Protein AF-A0A433EW02-F1 (afdb_monomer_lite)

Structure (mmCIF, N/CA/C/O backbone):
data_AF-A0A433EW02-F1
#
_entry.id   AF-A0A433EW02-F1
#
loop_
_atom_site.group_PDB
_atom_site.id
_atom_site.type_symbol
_atom_site.label_atom_id
_atom_site.label_alt_id
_atom_site.label_comp_id
_atom_site.label_asym_id
_atom_site.label_entity_id
_atom_site.label_seq_id
_atom_site.pdbx_PDB_ins_code
_atom_site.Cartn_x
_atom_site.Cartn_y
_atom_site.Cartn_z
_atom_site.occupancy
_atom_site.B_iso_or_equiv
_atom_site.auth_seq_id
_atom_site.auth_comp_id
_atom_site.auth_asym_id
_atom_site.auth_atom_id
_atom_site.pdbx_PDB_model_num
ATOM 1 N N . MET A 1 1 ? 0.071 -32.321 -30.119 1.00 32.59 1 MET A N 1
ATOM 2 C CA . MET A 1 1 ? 0.913 -31.628 -29.112 1.00 32.59 1 MET A CA 1
ATOM 3 C C . MET A 1 1 ? 0.871 -30.146 -29.446 1.00 32.59 1 MET A C 1
ATOM 5 O O . MET A 1 1 ? 1.201 -29.838 -30.573 1.00 32.59 1 MET A O 1
ATOM 9 N N . LYS A 1 2 ? 0.448 -29.180 -28.637 1.00 35.84 2 LYS A N 1
ATOM 10 C CA . LYS A 1 2 ? -0.196 -29.084 -27.322 1.00 35.84 2 LYS A CA 1
ATOM 11 C C . LYS A 1 2 ? -1.164 -27.895 -27.476 1.00 35.84 2 LYS A C 1
ATOM 13 O O . LYS A 1 2 ? -0.775 -26.894 -28.069 1.00 35.84 2 LYS A O 1
ATOM 18 N N . ASN A 1 3 ? -2.395 -28.017 -26.987 1.00 34.47 3 ASN A N 1
ATOM 19 C CA . ASN A 1 3 ? -3.336 -26.899 -26.929 1.00 34.47 3 ASN A CA 1
ATOM 20 C C . ASN A 1 3 ? -2.761 -25.847 -25.973 1.00 34.47 3 ASN A C 1
ATOM 22 O O . ASN A 1 3 ? -2.683 -26.098 -24.771 1.00 34.47 3 ASN A O 1
ATOM 26 N N . LEU A 1 4 ? -2.314 -24.708 -26.500 1.00 33.47 4 LEU A N 1
ATOM 27 C CA . LEU A 1 4 ? -1.948 -23.552 -25.694 1.00 33.47 4 LEU A CA 1
ATOM 28 C C . LEU A 1 4 ? -3.253 -22.817 -25.375 1.00 33.47 4 LEU A C 1
ATOM 30 O O . LEU A 1 4 ? -3.721 -21.986 -26.148 1.00 33.47 4 LEU A O 1
ATOM 34 N N . ALA A 1 5 ? -3.898 -23.206 -24.277 1.00 37.59 5 ALA A N 1
ATOM 35 C CA . ALA A 1 5 ? -5.007 -22.444 -23.731 1.00 37.59 5 ALA A CA 1
ATOM 36 C C . ALA A 1 5 ? -4.454 -21.080 -23.303 1.00 37.59 5 ALA A C 1
ATOM 38 O O . ALA A 1 5 ? -3.732 -20.979 -22.312 1.00 37.59 5 ALA A O 1
ATOM 39 N N . ALA A 1 6 ? -4.743 -20.046 -24.091 1.00 35.94 6 ALA A N 1
ATOM 40 C CA . ALA A 1 6 ? -4.510 -18.668 -23.706 1.00 35.94 6 ALA A CA 1
ATOM 41 C C . ALA A 1 6 ? -5.360 -18.385 -22.461 1.00 35.94 6 ALA A C 1
ATOM 43 O O . ALA A 1 6 ? -6.583 -18.260 -22.541 1.00 35.94 6 ALA A O 1
ATOM 44 N N . PHE A 1 7 ? -4.717 -18.344 -21.296 1.00 35.84 7 PHE A N 1
ATOM 45 C CA . PHE A 1 7 ? -5.342 -17.905 -20.058 1.00 35.84 7 PHE A CA 1
ATOM 46 C C . PHE A 1 7 ? -5.437 -16.378 -20.118 1.00 35.84 7 PHE A C 1
ATOM 48 O O . PHE A 1 7 ? -4.559 -15.656 -19.653 1.00 35.84 7 PHE A O 1
ATOM 55 N N . ILE A 1 8 ? -6.473 -15.882 -20.791 1.00 35.69 8 ILE A N 1
ATOM 56 C CA . ILE A 1 8 ? -6.833 -14.470 -20.751 1.00 35.69 8 ILE A CA 1
ATOM 57 C C . ILE A 1 8 ? -7.378 -14.211 -19.342 1.00 35.69 8 ILE A C 1
ATOM 59 O O . ILE A 1 8 ? -8.531 -14.520 -19.044 1.00 35.69 8 ILE A O 1
ATOM 63 N N . VAL A 1 9 ? -6.545 -13.648 -18.465 1.00 32.12 9 VAL A N 1
ATOM 64 C CA . VAL A 1 9 ? -7.020 -13.035 -17.221 1.00 32.12 9 VAL A CA 1
ATOM 65 C C . VAL A 1 9 ? -7.675 -11.713 -17.607 1.00 32.12 9 VAL A C 1
ATOM 67 O O . VAL A 1 9 ? -7.034 -10.668 -17.652 1.00 32.12 9 VAL A O 1
ATOM 70 N N . LEU A 1 10 ? -8.963 -11.763 -17.946 1.00 28.52 10 LEU A N 1
ATOM 71 C CA . LEU A 1 10 ? -9.799 -10.570 -17.977 1.00 28.52 10 LEU A CA 1
ATOM 72 C C . LEU A 1 10 ? -9.939 -10.099 -16.524 1.00 28.52 10 LEU A C 1
ATOM 74 O O . LEU A 1 10 ? -10.802 -10.581 -15.792 1.00 28.52 10 LEU A O 1
ATOM 78 N N . PHE A 1 11 ? -9.077 -9.176 -16.095 1.00 30.66 11 PHE A N 1
ATOM 79 C CA . PHE A 1 11 ? -9.355 -8.345 -14.930 1.00 30.66 11 PHE A CA 1
ATOM 80 C C . PHE A 1 11 ? -10.576 -7.492 -15.275 1.00 30.66 11 PHE A C 1
ATOM 82 O O . PHE A 1 11 ? -10.466 -6.419 -15.862 1.00 30.66 11 PHE A O 1
ATOM 89 N N . TRP A 1 12 ? -11.765 -7.997 -14.950 1.00 26.69 12 TRP A N 1
ATOM 90 C CA . TRP A 1 12 ? -12.952 -7.164 -14.844 1.00 26.69 12 TRP A CA 1
ATOM 91 C C . TRP A 1 12 ? -12.746 -6.285 -13.611 1.00 26.69 12 TRP A C 1
ATOM 93 O O . TRP A 1 12 ? -13.164 -6.635 -12.509 1.00 26.69 12 TRP A O 1
ATOM 103 N N . SER A 1 13 ? -12.064 -5.152 -13.776 1.00 29.28 13 SER A N 1
ATOM 104 C CA . SER A 1 13 ? -12.224 -4.042 -12.848 1.00 29.28 13 SER A CA 1
ATOM 105 C C . SER A 1 13 ? -13.656 -3.552 -13.020 1.00 29.28 13 SER A C 1
ATOM 107 O O . SER A 1 13 ? -13.979 -2.743 -13.888 1.00 29.28 13 SER A O 1
ATOM 109 N N . VAL A 1 14 ? -14.560 -4.097 -12.207 1.00 29.77 14 VAL A N 1
ATOM 110 C CA . VAL A 1 14 ? -15.830 -3.431 -11.955 1.00 29.77 14 VAL A CA 1
ATOM 111 C C . VAL A 1 14 ? -15.445 -2.117 -11.289 1.00 29.77 14 VAL A C 1
ATOM 113 O O . VAL A 1 14 ? -15.150 -2.076 -10.097 1.00 29.77 14 VAL A O 1
ATOM 116 N N . PHE A 1 15 ? -15.374 -1.048 -12.083 1.00 32.84 15 PHE A N 1
ATOM 117 C CA . PHE A 1 15 ? -15.434 0.309 -11.572 1.00 32.84 15 PHE A CA 1
ATOM 118 C C . PHE A 1 15 ? -16.786 0.429 -10.873 1.00 32.84 15 PHE A C 1
ATOM 120 O O . PHE A 1 15 ? -17.804 0.727 -11.496 1.00 32.84 15 PHE A O 1
ATOM 127 N N . ALA A 1 16 ? -16.808 0.118 -9.578 1.00 33.09 16 ALA A N 1
ATOM 128 C CA . ALA A 1 16 ? -17.902 0.487 -8.710 1.00 33.09 16 ALA A CA 1
ATOM 129 C C . ALA A 1 16 ? -17.907 2.017 -8.677 1.00 33.09 16 ALA A C 1
ATOM 131 O O . ALA A 1 16 ? -17.103 2.652 -7.998 1.00 33.09 16 ALA A O 1
ATOM 132 N N . THR A 1 17 ? -18.770 2.612 -9.496 1.00 33.84 17 THR A N 1
ATOM 133 C CA . THR A 1 17 ? -19.134 4.021 -9.397 1.00 33.84 17 THR A CA 1
ATOM 134 C C . THR A 1 17 ? -19.485 4.323 -7.946 1.00 33.84 17 THR A C 1
ATOM 136 O O . THR A 1 17 ? -20.308 3.618 -7.362 1.00 33.84 17 THR A O 1
ATOM 139 N N . ALA A 1 18 ? -18.822 5.341 -7.395 1.00 37.59 18 ALA A N 1
ATOM 140 C CA . ALA A 1 18 ? -18.870 5.779 -6.008 1.00 37.59 18 ALA A CA 1
ATOM 141 C C . ALA A 1 18 ? -20.287 5.743 -5.410 1.00 37.59 18 ALA A C 1
ATOM 143 O O . ALA A 1 18 ? -21.089 6.660 -5.571 1.00 37.59 18 ALA A O 1
ATOM 144 N N . SER A 1 19 ? -20.569 4.663 -4.691 1.00 41.66 19 SER A N 1
ATOM 145 C CA . SER A 1 19 ? -21.546 4.630 -3.617 1.00 41.66 19 SER A CA 1
ATOM 146 C C . SER A 1 19 ? -20.728 4.680 -2.334 1.00 41.66 19 SER A C 1
ATOM 148 O O . SER A 1 19 ? -19.877 3.816 -2.135 1.00 41.66 19 SER A O 1
ATOM 150 N N . ASN A 1 20 ? -20.988 5.650 -1.454 1.00 49.59 20 ASN A N 1
ATOM 151 C CA . ASN A 1 20 ? -20.325 5.776 -0.141 1.00 49.59 20 ASN A CA 1
ATOM 152 C C . ASN A 1 20 ? -20.584 4.573 0.793 1.00 49.59 20 ASN A C 1
ATOM 154 O O . ASN A 1 20 ? -20.200 4.585 1.956 1.00 49.59 20 ASN A O 1
ATOM 158 N N . THR A 1 21 ? -21.297 3.553 0.319 1.00 45.06 21 THR A N 1
ATOM 159 C CA . THR A 1 21 ? -21.653 2.350 1.062 1.00 45.06 21 THR A CA 1
ATOM 160 C C . THR A 1 21 ? -21.469 1.128 0.173 1.00 45.06 21 THR A C 1
ATOM 162 O O . THR A 1 21 ? -22.101 0.997 -0.879 1.00 45.06 21 THR A O 1
ATOM 165 N N . ILE A 1 22 ? -20.605 0.219 0.621 1.00 52.94 22 ILE A N 1
ATOM 166 C CA . ILE A 1 22 ? -20.451 -1.120 0.054 1.00 52.94 22 ILE A CA 1
ATOM 167 C C . ILE A 1 22 ? -21.371 -2.043 0.861 1.00 52.94 22 ILE A C 1
ATOM 169 O O . ILE A 1 22 ? -21.230 -2.150 2.082 1.00 52.94 22 ILE A O 1
ATOM 173 N N . GLN A 1 23 ? -22.349 -2.679 0.204 1.00 43.97 23 GLN A N 1
ATOM 174 C CA . GLN A 1 23 ? -23.219 -3.653 0.867 1.00 43.97 23 GLN A CA 1
ATOM 175 C C . GLN A 1 23 ? -22.441 -4.937 1.146 1.00 43.97 23 GLN A C 1
ATOM 177 O O . GLN A 1 23 ? -22.088 -5.691 0.241 1.00 43.97 23 GLN A O 1
ATOM 182 N N . TRP A 1 24 ? -22.208 -5.184 2.428 1.00 51.75 24 TRP A N 1
ATOM 183 C CA . TRP A 1 24 ? -21.565 -6.376 2.944 1.00 51.75 24 TRP A CA 1
ATOM 184 C C . TRP A 1 24 ? -22.619 -7.250 3.631 1.00 51.75 24 TRP A C 1
ATOM 186 O O . TRP A 1 24 ? -23.427 -6.743 4.406 1.00 51.75 24 TRP A O 1
ATOM 196 N N . SER A 1 25 ? -22.647 -8.550 3.306 1.00 42.34 25 SER A N 1
ATOM 197 C CA . SER A 1 25 ? -23.699 -9.532 3.649 1.00 42.34 25 SER A CA 1
ATOM 198 C C . SER A 1 25 ? -24.533 -9.203 4.904 1.00 42.34 25 SER A C 1
ATOM 200 O O . SER A 1 25 ? -23.955 -9.108 5.982 1.00 42.34 25 SER A O 1
ATOM 202 N N . ASN A 1 26 ? -25.862 -9.107 4.765 1.00 39.34 26 ASN A N 1
ATOM 203 C CA . ASN A 1 26 ? -26.953 -9.063 5.766 1.00 39.34 26 ASN A CA 1
ATOM 204 C C . ASN A 1 26 ? -26.816 -8.283 7.103 1.00 39.34 26 ASN A C 1
ATOM 206 O O . ASN A 1 26 ? -27.827 -8.187 7.793 1.00 39.34 26 ASN A O 1
ATOM 210 N N . LEU A 1 27 ? -25.669 -7.722 7.506 1.00 42.16 27 LEU A N 1
ATOM 211 C CA . LEU A 1 27 ? -25.471 -7.213 8.876 1.00 42.16 27 LEU A CA 1
ATOM 212 C C . LEU A 1 27 ? -24.593 -5.957 9.031 1.00 42.16 27 LEU A C 1
ATOM 214 O O . LEU A 1 27 ? -24.554 -5.425 10.136 1.00 42.16 27 LEU A O 1
ATOM 218 N N . ALA A 1 28 ? -23.929 -5.431 7.997 1.00 49.31 28 ALA A N 1
ATOM 219 C CA . ALA A 1 28 ? -23.146 -4.202 8.164 1.00 49.31 28 ALA A CA 1
ATOM 220 C C . ALA A 1 28 ? -23.014 -3.415 6.856 1.00 49.31 28 ALA A C 1
ATOM 222 O O . ALA A 1 28 ? -22.392 -3.863 5.898 1.00 49.31 28 ALA A O 1
ATOM 223 N N . THR A 1 29 ? -23.570 -2.208 6.811 1.00 55.31 29 THR A N 1
ATOM 224 C CA . THR A 1 29 ? -23.077 -1.168 5.902 1.00 55.31 29 THR A CA 1
ATOM 225 C C . THR A 1 29 ? -21.687 -0.768 6.376 1.00 55.31 29 THR A C 1
ATOM 227 O O . THR A 1 29 ? -21.542 -0.266 7.488 1.00 55.31 29 THR A O 1
ATOM 230 N N . ILE A 1 30 ? -20.672 -1.020 5.554 1.00 60.06 30 ILE A N 1
ATOM 231 C CA . ILE A 1 30 ? -19.297 -0.634 5.860 1.00 60.06 30 ILE A CA 1
ATOM 232 C C . ILE A 1 30 ? -19.104 0.807 5.390 1.00 60.06 30 ILE A C 1
ATOM 234 O O . ILE A 1 30 ? -19.151 1.083 4.190 1.00 60.06 30 ILE A O 1
ATOM 238 N N . ASP A 1 31 ? -18.927 1.716 6.347 1.00 72.19 31 ASP A N 1
ATOM 239 C CA . ASP A 1 31 ? -18.551 3.101 6.082 1.00 72.19 31 ASP A CA 1
ATOM 240 C C . ASP A 1 31 ? -17.068 3.169 5.694 1.00 72.19 31 ASP A C 1
ATOM 242 O O . ASP A 1 31 ? -16.184 2.723 6.433 1.00 72.19 31 ASP A O 1
ATOM 246 N N . GLN A 1 32 ? -16.797 3.712 4.509 1.00 71.81 32 GLN A N 1
ATOM 247 C CA . GLN A 1 32 ? -15.451 3.768 3.949 1.00 71.81 32 GLN A CA 1
ATOM 248 C C . GLN A 1 32 ? -14.514 4.648 4.790 1.00 71.81 32 GLN A C 1
ATOM 250 O O . GLN A 1 32 ? -13.326 4.335 4.896 1.00 71.81 32 GLN A O 1
ATOM 255 N N . GLU A 1 33 ? -15.028 5.717 5.406 1.00 77.50 33 GLU A N 1
ATOM 256 C CA . GLU A 1 33 ? -14.226 6.590 6.272 1.00 77.50 33 GLU A CA 1
ATOM 257 C C . GLU A 1 33 ? -13.850 5.889 7.577 1.00 77.50 33 GLU A C 1
ATOM 259 O O . GLU A 1 33 ? -12.689 5.933 7.983 1.00 77.50 33 GLU A O 1
ATOM 264 N N . SER A 1 34 ? -14.788 5.163 8.187 1.00 80.62 34 SER A N 1
ATOM 265 C CA . SER A 1 34 ? -14.515 4.342 9.369 1.00 80.62 34 SER A CA 1
ATOM 266 C C . SER A 1 34 ? -13.440 3.286 9.091 1.00 80.62 34 SER A C 1
ATOM 268 O O . SER A 1 34 ? -12.465 3.198 9.834 1.00 80.62 34 SER A O 1
ATOM 270 N N . ILE A 1 35 ? -13.536 2.549 7.975 1.00 81.38 35 ILE A N 1
ATOM 271 C CA . ILE A 1 35 ? -12.496 1.579 7.587 1.00 81.38 35 ILE A CA 1
ATOM 272 C C . ILE A 1 35 ? -11.151 2.257 7.351 1.00 81.38 35 ILE A C 1
ATOM 274 O O . ILE A 1 35 ? -10.123 1.746 7.794 1.00 81.38 35 ILE A O 1
ATOM 278 N N . ARG A 1 36 ? -11.137 3.413 6.680 1.00 81.12 36 ARG A N 1
ATOM 279 C CA . ARG A 1 36 ? -9.909 4.183 6.461 1.00 81.12 36 ARG A CA 1
ATOM 280 C C . ARG A 1 36 ? -9.267 4.582 7.788 1.00 81.12 36 ARG A C 1
ATOM 282 O O . ARG A 1 36 ? -8.053 4.447 7.930 1.00 81.12 36 ARG A O 1
ATOM 289 N N . PHE A 1 37 ? -10.063 5.072 8.735 1.00 86.12 37 PHE A N 1
ATOM 290 C CA . PHE A 1 37 ? -9.592 5.490 10.049 1.00 86.12 37 PHE A CA 1
ATOM 291 C C . PHE A 1 37 ? -9.009 4.307 10.833 1.00 86.12 37 PHE A C 1
ATOM 293 O O . PHE A 1 37 ? -7.840 4.353 11.213 1.00 86.12 37 PHE A O 1
ATOM 300 N N . THR A 1 38 ? -9.766 3.214 10.969 1.00 88.44 38 THR A N 1
ATOM 301 C CA . THR A 1 38 ? -9.329 1.996 11.671 1.00 88.44 38 THR A CA 1
ATOM 302 C C . THR A 1 38 ? -8.072 1.395 11.048 1.00 88.44 38 THR A C 1
ATOM 304 O O . THR A 1 38 ? -7.126 1.039 11.749 1.00 88.44 38 THR A O 1
ATOM 307 N N . ALA A 1 39 ? -8.018 1.317 9.720 1.00 87.62 39 ALA A N 1
ATOM 308 C CA . ALA A 1 39 ? -6.851 0.831 8.999 1.00 87.62 39 ALA A CA 1
ATOM 309 C C . ALA A 1 39 ? -5.603 1.696 9.240 1.00 87.62 39 ALA A C 1
ATOM 311 O O . ALA A 1 39 ? -4.501 1.175 9.423 1.00 87.62 39 ALA A O 1
ATOM 312 N N . ARG A 1 40 ? -5.770 3.024 9.252 1.00 87.44 40 ARG A N 1
ATOM 313 C CA . ARG A 1 40 ? -4.677 3.964 9.511 1.00 87.44 40 ARG A CA 1
ATOM 314 C C . ARG A 1 40 ? -4.153 3.828 10.936 1.00 87.44 40 ARG A C 1
ATOM 316 O O . ARG A 1 40 ? -2.938 3.767 11.109 1.00 87.44 40 ARG A O 1
ATOM 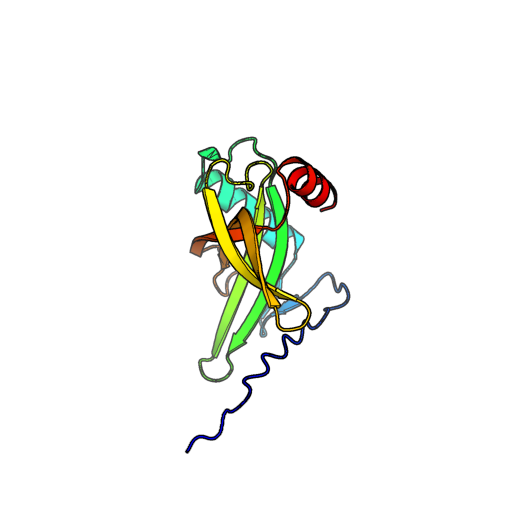323 N N . GLU A 1 41 ? -5.035 3.767 11.933 1.00 89.50 41 GLU A N 1
ATOM 324 C CA . GLU A 1 41 ? -4.629 3.533 13.324 1.00 89.50 41 GLU A CA 1
ATOM 325 C C . GLU A 1 41 ? -3.897 2.198 13.471 1.00 89.50 41 GLU A C 1
ATOM 327 O O . GLU A 1 41 ? -2.844 2.133 14.107 1.00 89.50 41 GLU A O 1
ATOM 332 N N . TYR A 1 42 ? -4.403 1.145 12.827 1.00 91.38 42 TYR A N 1
ATOM 333 C CA . TYR A 1 42 ? -3.750 -0.157 12.824 1.00 91.38 42 TYR A CA 1
ATOM 334 C C . TYR A 1 42 ? -2.326 -0.085 12.258 1.00 91.38 42 TYR A C 1
ATOM 336 O O . TYR A 1 42 ? -1.394 -0.525 12.930 1.00 91.38 42 TYR A O 1
ATOM 344 N N . ILE A 1 43 ? -2.124 0.509 11.070 1.00 91.19 43 ILE A N 1
ATOM 345 C CA . ILE A 1 43 ? -0.781 0.638 10.471 1.00 91.19 43 ILE A CA 1
ATOM 346 C C . ILE A 1 43 ? 0.144 1.459 11.369 1.00 91.19 43 ILE A C 1
ATOM 348 O O . ILE A 1 43 ? 1.284 1.062 11.573 1.00 91.19 43 ILE A O 1
ATOM 352 N N . GLN A 1 44 ? -0.321 2.571 11.940 1.00 88.62 44 GLN A N 1
ATOM 353 C CA . GLN A 1 44 ? 0.515 3.405 12.814 1.00 88.62 44 GLN A CA 1
ATOM 354 C C . GLN A 1 44 ? 1.005 2.664 14.066 1.00 88.62 44 GLN A C 1
ATOM 356 O O . GLN A 1 44 ? 2.091 2.964 14.565 1.00 88.62 44 GLN A O 1
ATOM 361 N N . ASN A 1 45 ? 0.226 1.699 14.558 1.00 91.38 45 ASN A N 1
ATOM 362 C CA . ASN A 1 45 ? 0.606 0.850 15.685 1.00 91.38 45 ASN A CA 1
ATOM 363 C C . ASN A 1 45 ? 1.483 -0.338 15.262 1.00 91.38 45 ASN A C 1
ATOM 365 O O . ASN A 1 45 ? 2.432 -0.677 15.966 1.00 91.38 45 ASN A O 1
ATOM 369 N N . ALA A 1 46 ? 1.167 -0.974 14.132 1.00 92.19 46 ALA A N 1
ATOM 370 C CA . ALA A 1 46 ? 1.862 -2.166 13.654 1.00 92.19 46 ALA A CA 1
ATOM 371 C C . ALA A 1 46 ? 3.210 -1.853 12.979 1.00 92.19 46 ALA A C 1
ATOM 373 O O . ALA A 1 46 ? 4.118 -2.678 13.033 1.00 92.19 46 ALA A O 1
ATOM 374 N N . MET A 1 47 ? 3.335 -0.672 12.369 1.00 92.50 47 MET A N 1
ATOM 375 C CA . MET A 1 47 ? 4.488 -0.216 11.586 1.00 92.50 47 MET A CA 1
ATOM 376 C C . MET A 1 47 ? 4.986 1.137 12.126 1.00 92.50 47 MET A C 1
ATOM 378 O O . MET A 1 47 ? 4.738 2.188 11.521 1.00 92.50 47 MET A O 1
ATOM 382 N N . PRO A 1 48 ? 5.651 1.160 13.299 1.00 90.94 48 PRO A N 1
ATOM 383 C CA . PRO A 1 48 ? 6.091 2.397 13.947 1.00 90.94 48 PRO A CA 1
ATOM 384 C C . PRO A 1 48 ? 7.083 3.212 13.103 1.00 90.94 48 PRO A C 1
ATOM 386 O O . PRO A 1 48 ? 7.179 4.427 13.277 1.00 90.94 48 PRO A O 1
ATOM 389 N N . GLU A 1 49 ? 7.791 2.581 12.166 1.00 90.75 49 GLU A N 1
ATOM 390 C CA . GLU A 1 49 ? 8.647 3.234 11.173 1.00 90.75 49 GLU A CA 1
ATOM 391 C C . GLU A 1 49 ? 7.877 4.168 10.227 1.00 90.75 49 GLU A C 1
ATOM 393 O O . GLU A 1 49 ? 8.465 5.081 9.653 1.00 90.75 49 GLU A O 1
ATOM 398 N N . LEU A 1 50 ? 6.557 3.992 10.105 1.00 90.19 50 LEU A N 1
ATOM 399 C CA . LEU A 1 50 ? 5.678 4.865 9.328 1.00 90.19 50 LEU A CA 1
ATOM 400 C C . LEU A 1 50 ? 5.080 6.006 10.162 1.00 90.19 50 LEU A C 1
ATOM 402 O O . LEU A 1 50 ? 4.233 6.766 9.683 1.00 90.19 50 LEU A O 1
ATOM 406 N N . LYS A 1 51 ? 5.505 6.175 11.417 1.00 88.06 51 LYS A N 1
ATOM 407 C CA . LYS A 1 51 ? 5.026 7.269 12.263 1.00 88.06 51 LYS A CA 1
ATOM 408 C C . LYS A 1 51 ? 5.446 8.623 11.684 1.00 88.06 51 LYS A C 1
ATOM 410 O O . LYS A 1 51 ? 6.626 8.929 11.565 1.00 88.06 51 LYS A O 1
ATOM 415 N N . GLY A 1 52 ? 4.453 9.457 11.370 1.00 86.25 52 GLY A N 1
ATOM 416 C CA . GLY A 1 52 ? 4.665 10.765 10.737 1.00 86.25 52 GLY A CA 1
ATOM 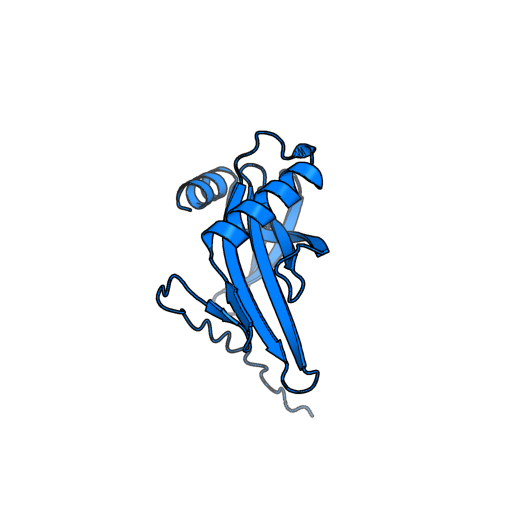417 C C . GLY A 1 52 ? 4.881 10.703 9.222 1.00 86.25 52 GLY A C 1
ATOM 418 O O . GLY A 1 52 ? 5.005 11.752 8.596 1.00 86.25 52 GLY A O 1
ATOM 419 N N . VAL A 1 53 ? 4.878 9.505 8.630 1.00 90.94 53 VAL A N 1
ATOM 420 C CA . VAL A 1 53 ? 4.900 9.314 7.178 1.00 90.94 53 VAL A CA 1
ATOM 421 C C . VAL A 1 53 ? 3.483 9.499 6.638 1.00 90.94 53 VAL A C 1
ATOM 423 O O . VAL A 1 53 ? 2.500 9.069 7.247 1.00 90.94 53 VAL A O 1
ATOM 426 N N . GLU A 1 54 ? 3.364 10.171 5.496 1.00 90.81 54 GLU A N 1
ATOM 427 C CA . GLU A 1 54 ? 2.084 10.309 4.809 1.00 90.81 54 GLU A CA 1
ATOM 428 C C . GLU A 1 54 ? 1.669 8.956 4.228 1.00 90.81 54 GLU A C 1
ATOM 430 O O . GLU A 1 54 ? 2.449 8.312 3.527 1.00 90.81 54 GLU A O 1
ATOM 435 N N . VAL A 1 55 ? 0.438 8.534 4.518 1.00 89.38 55 VAL A N 1
ATOM 436 C CA . VAL A 1 55 ? -0.146 7.277 4.041 1.00 89.38 55 VAL A CA 1
ATOM 437 C C . VAL A 1 55 ? -1.438 7.601 3.303 1.00 89.38 55 VAL A C 1
ATOM 439 O O . VAL A 1 55 ? -2.286 8.326 3.828 1.00 89.38 55 VAL A O 1
ATOM 442 N N . LYS A 1 56 ? -1.595 7.045 2.103 1.00 89.44 56 LYS A N 1
ATOM 443 C CA . LYS A 1 56 ? -2.753 7.234 1.230 1.00 89.44 56 LYS A CA 1
ATOM 444 C C . LYS A 1 56 ? -3.485 5.920 1.028 1.00 89.44 56 LYS A C 1
ATOM 446 O O . LYS A 1 56 ? -2.876 4.887 0.747 1.00 89.44 56 LYS A O 1
ATOM 451 N N . LEU A 1 57 ? -4.802 5.974 1.199 1.00 87.50 57 LEU A N 1
ATOM 452 C CA . LEU A 1 57 ? -5.693 4.860 0.9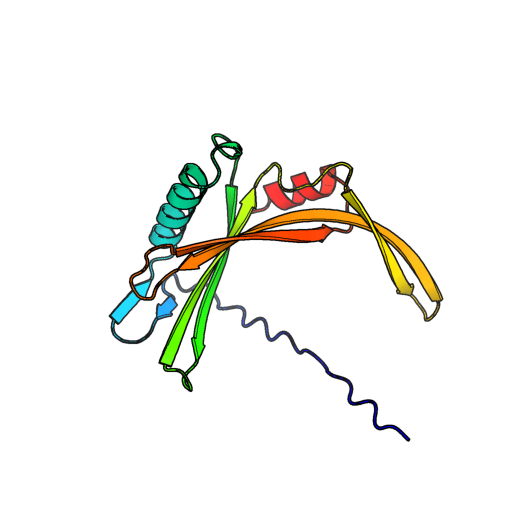10 1.00 87.50 57 LEU A CA 1
ATOM 453 C C . LEU A 1 57 ? -5.866 4.753 -0.603 1.00 87.50 57 LEU A C 1
ATOM 455 O O . LEU A 1 57 ? -6.377 5.683 -1.218 1.00 87.50 57 LEU A O 1
ATOM 459 N N . LEU A 1 58 ? -5.501 3.613 -1.180 1.00 86.88 58 LEU A N 1
ATOM 460 C CA . LEU A 1 58 ? -5.641 3.388 -2.617 1.00 86.88 58 LEU A CA 1
ATOM 461 C C . LEU A 1 58 ? -6.909 2.623 -2.968 1.00 86.88 58 LEU A C 1
ATOM 463 O O . LEU A 1 58 ? -7.559 2.926 -3.964 1.00 86.88 58 LEU A O 1
ATOM 467 N N . ASN A 1 59 ? -7.252 1.608 -2.175 1.00 85.69 59 ASN A N 1
ATOM 468 C CA . ASN A 1 59 ? -8.381 0.741 -2.482 1.00 85.69 59 ASN A CA 1
ATOM 469 C C . ASN A 1 59 ? -8.967 0.104 -1.218 1.00 85.69 59 ASN A C 1
ATOM 471 O O . ASN A 1 59 ? -8.237 -0.246 -0.291 1.00 85.69 59 ASN A O 1
ATOM 475 N N . VAL A 1 60 ? -10.284 -0.091 -1.225 1.00 84.75 60 VAL A N 1
ATOM 476 C CA . VAL A 1 60 ? -11.031 -0.924 -0.280 1.00 84.75 60 VAL A CA 1
ATOM 477 C C . VAL A 1 60 ? -11.744 -1.989 -1.106 1.00 84.75 60 VAL A C 1
ATOM 479 O O . VAL A 1 60 ? -12.677 -1.692 -1.846 1.00 84.75 60 VAL A O 1
ATOM 482 N N . SER A 1 61 ? -11.283 -3.230 -1.006 1.00 82.00 61 SER A N 1
ATOM 483 C CA . SER A 1 61 ? -11.831 -4.371 -1.737 1.00 82.00 61 SER A CA 1
ATOM 484 C C . SER A 1 61 ? -12.633 -5.262 -0.806 1.00 82.00 61 SER A C 1
ATOM 486 O O . SER A 1 61 ? -12.135 -5.710 0.221 1.00 82.00 61 SER A O 1
ATOM 488 N N . ALA A 1 62 ? -13.869 -5.549 -1.196 1.00 78.75 62 ALA A N 1
ATOM 489 C CA . ALA A 1 62 ? -14.763 -6.448 -0.488 1.00 78.75 62 ALA A CA 1
ATOM 490 C C . ALA A 1 62 ? -15.173 -7.595 -1.409 1.00 78.75 62 ALA A C 1
ATOM 492 O O . ALA A 1 62 ? -15.524 -7.3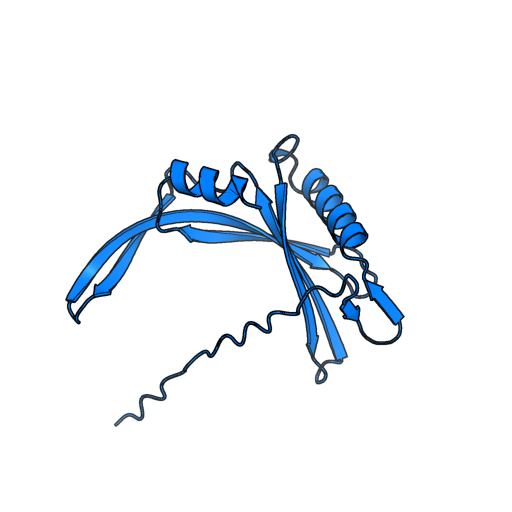75 -2.568 1.00 78.75 62 ALA A O 1
ATOM 493 N N . SER A 1 63 ? -15.150 -8.821 -0.899 1.00 75.00 63 SER A N 1
ATOM 494 C CA . SER A 1 63 ? -15.590 -10.001 -1.640 1.00 75.00 63 SER A CA 1
ATOM 495 C C . SER A 1 63 ? -16.291 -11.005 -0.733 1.00 75.00 63 SER A C 1
ATOM 497 O O . SER A 1 63 ? -16.112 -11.006 0.487 1.00 75.00 63 SER A O 1
ATOM 499 N N . TYR A 1 64 ? -17.108 -11.863 -1.340 1.00 70.19 64 TYR A N 1
ATOM 500 C CA . TYR A 1 64 ? -17.786 -12.958 -0.659 1.00 70.19 64 TYR A CA 1
ATOM 501 C C . TYR A 1 64 ? -17.654 -14.241 -1.478 1.00 70.19 64 TYR A C 1
ATOM 503 O O . TYR A 1 64 ? -18.099 -14.292 -2.625 1.00 70.19 64 TYR A O 1
ATOM 511 N N . ASP A 1 65 ? -17.056 -15.280 -0.897 1.00 71.06 65 ASP A N 1
ATOM 512 C CA . ASP A 1 65 ? -17.083 -16.626 -1.463 1.00 71.06 65 ASP A CA 1
ATOM 513 C C . ASP A 1 65 ? -18.314 -17.373 -0.940 1.00 71.06 65 ASP A C 1
ATOM 515 O O . ASP A 1 65 ? -18.323 -17.877 0.185 1.00 71.06 65 ASP A O 1
ATOM 519 N N . PHE A 1 66 ? -19.343 -17.479 -1.785 1.00 70.25 66 PHE A N 1
ATOM 520 C CA . PHE A 1 66 ? -20.583 -18.200 -1.484 1.00 70.25 66 PHE A CA 1
ATOM 521 C C . PHE A 1 66 ? -20.373 -19.689 -1.187 1.00 70.25 66 PHE A C 1
ATOM 523 O O . PHE A 1 66 ? -21.188 -20.282 -0.491 1.00 70.25 66 PHE A O 1
ATOM 530 N N . ARG A 1 67 ? -19.304 -20.313 -1.700 1.00 71.88 67 ARG A N 1
ATOM 531 C CA . ARG A 1 67 ? -19.059 -21.754 -1.505 1.00 71.88 67 ARG A CA 1
ATOM 532 C C . ARG A 1 67 ? -18.545 -22.070 -0.106 1.00 71.88 67 ARG A C 1
ATOM 534 O O . ARG A 1 67 ? -18.754 -23.174 0.381 1.00 71.88 67 ARG A O 1
ATOM 541 N N . HIS A 1 68 ? -17.867 -21.107 0.510 1.00 74.25 68 HIS A N 1
ATOM 542 C CA . HIS A 1 68 ? -17.251 -21.237 1.831 1.00 74.25 68 HIS A CA 1
ATOM 543 C C . HIS A 1 68 ? -17.882 -20.288 2.860 1.00 74.25 68 HIS A C 1
ATOM 545 O O . HIS A 1 68 ? -17.364 -20.152 3.964 1.00 74.25 68 HIS A O 1
ATOM 551 N N . GLU A 1 69 ? -18.961 -19.597 2.474 1.00 71.38 69 GLU A N 1
ATOM 552 C CA . GLU A 1 69 ? -19.627 -18.533 3.233 1.00 71.38 69 GLU A CA 1
ATOM 553 C C . GLU A 1 69 ? -18.664 -17.487 3.821 1.00 71.38 69 GLU A C 1
ATOM 555 O O . GLU A 1 69 ? -18.892 -16.921 4.894 1.00 71.38 69 GLU A O 1
ATOM 560 N N . HIS A 1 70 ? -17.573 -17.215 3.105 1.00 69.12 70 HIS A N 1
ATOM 561 C CA . HIS A 1 70 ? -16.460 -16.430 3.614 1.00 69.12 70 HIS A CA 1
ATOM 562 C C . HIS A 1 70 ? -16.469 -15.023 3.021 1.00 69.12 70 HIS A C 1
ATOM 564 O O . HIS A 1 70 ? -16.400 -14.852 1.805 1.00 69.12 70 HIS A O 1
ATOM 570 N N . SER A 1 71 ? -16.534 -14.007 3.877 1.00 69.75 71 SER A N 1
ATOM 571 C CA . SER A 1 71 ? -16.390 -12.605 3.478 1.00 69.75 71 SER A CA 1
ATOM 572 C C . SER A 1 71 ? -14.945 -12.147 3.695 1.00 69.75 71 SER A C 1
ATOM 574 O O . SER A 1 71 ? -14.397 -12.395 4.76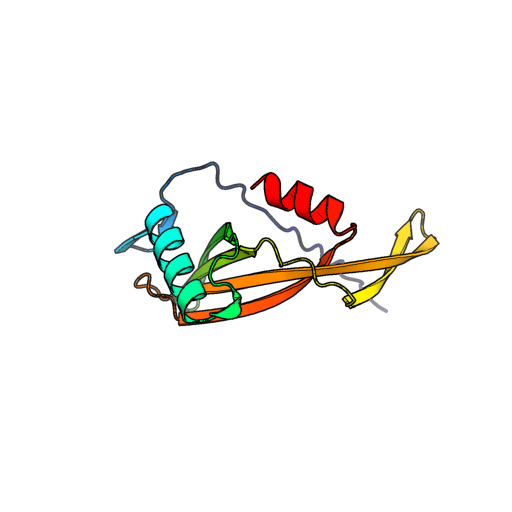6 1.00 69.75 71 SER A O 1
ATOM 576 N N . ASN A 1 72 ? -14.352 -11.453 2.722 1.00 75.62 72 ASN A N 1
ATOM 577 C CA . ASN A 1 72 ? -12.992 -10.910 2.806 1.00 75.62 72 ASN A CA 1
ATOM 578 C C . ASN A 1 72 ? -12.988 -9.410 2.477 1.00 75.62 72 ASN A C 1
ATOM 580 O O . ASN A 1 72 ? -13.549 -8.998 1.457 1.00 75.62 72 ASN A O 1
ATOM 584 N N . LEU A 1 73 ? -12.423 -8.608 3.388 1.00 84.19 73 LEU A N 1
ATOM 585 C CA . LEU A 1 73 ? -12.294 -7.157 3.286 1.00 84.19 73 LEU A CA 1
ATOM 586 C C . LEU A 1 73 ? -10.811 -6.897 3.362 1.00 84.19 73 LEU A C 1
ATOM 588 O O . LEU A 1 73 ? -10.160 -7.267 4.338 1.00 84.19 73 LEU A O 1
ATOM 592 N N . GLN A 1 74 ? -10.311 -6.230 2.343 1.00 87.81 74 GLN A N 1
ATOM 593 C CA . GLN A 1 74 ? -8.920 -5.877 2.250 1.00 87.81 74 GLN A CA 1
ATOM 594 C C . GLN A 1 74 ? -8.790 -4.410 1.902 1.00 87.81 74 GLN A C 1
ATOM 596 O O . GLN A 1 74 ? -9.491 -3.886 1.036 1.00 87.81 74 GLN A O 1
ATOM 601 N N . VAL A 1 75 ? -7.854 -3.756 2.567 1.00 90.06 75 VAL A N 1
ATOM 602 C CA . VAL A 1 75 ? -7.555 -2.351 2.351 1.00 90.06 75 VAL A CA 1
ATOM 603 C C . VAL A 1 75 ? -6.109 -2.223 1.912 1.00 90.06 75 VAL A C 1
ATOM 605 O O . VAL A 1 75 ? -5.226 -2.806 2.533 1.00 90.06 75 VAL A O 1
ATOM 608 N N . MET A 1 76 ? -5.875 -1.474 0.837 1.00 92.06 76 MET A N 1
ATOM 609 C CA . MET A 1 76 ? -4.551 -1.253 0.263 1.00 92.06 76 MET A CA 1
ATOM 610 C C . MET A 1 76 ? -4.119 0.198 0.459 1.00 92.06 76 MET A C 1
ATOM 612 O O . MET A 1 76 ? -4.852 1.124 0.100 1.00 92.06 76 MET A O 1
ATOM 616 N N . PHE A 1 77 ? -2.904 0.382 0.966 1.00 91.19 77 PHE A N 1
ATOM 617 C CA . PHE A 1 77 ? -2.273 1.679 1.174 1.00 91.19 77 PHE A CA 1
ATOM 618 C C . PHE A 1 77 ? -0.932 1.784 0.459 1.00 91.19 77 PHE A C 1
ATOM 620 O O . PHE A 1 77 ? -0.217 0.797 0.279 1.00 91.19 77 PHE A O 1
ATOM 627 N N . MET A 1 78 ? -0.576 3.022 0.136 1.00 93.31 78 MET A N 1
ATOM 628 C CA . MET A 1 78 ? 0.772 3.447 -0.236 1.00 93.31 78 MET A CA 1
ATOM 629 C C . MET A 1 78 ? 1.214 4.545 0.735 1.00 93.31 78 MET A C 1
ATOM 631 O O . MET A 1 78 ? 0.379 5.276 1.265 1.00 93.31 78 MET A O 1
ATOM 635 N N . HIS A 1 79 ? 2.512 4.679 0.981 1.00 93.50 79 HIS A N 1
ATOM 636 C CA . HIS A 1 79 ? 3.075 5.738 1.813 1.00 93.50 79 HIS A CA 1
ATOM 637 C C . HIS A 1 79 ? 4.133 6.536 1.047 1.00 93.50 79 HIS A C 1
ATOM 639 O O . HIS A 1 79 ? 4.662 6.072 0.041 1.00 93.50 79 HIS A O 1
ATOM 645 N N . SER A 1 80 ? 4.478 7.739 1.510 1.00 92.88 80 SER A N 1
ATOM 646 C CA . SER A 1 80 ? 5.406 8.627 0.782 1.00 92.88 80 SER A CA 1
ATOM 647 C C . SER A 1 80 ? 6.832 8.072 0.645 1.00 92.88 80 SER A C 1
ATOM 649 O O . SER A 1 80 ? 7.620 8.558 -0.162 1.00 92.88 80 SER A O 1
ATOM 651 N N . MET A 1 81 ? 7.158 7.028 1.410 1.00 92.56 81 MET A N 1
ATOM 652 C CA . MET A 1 81 ? 8.415 6.274 1.332 1.00 92.56 81 MET A CA 1
ATOM 653 C C . MET A 1 81 ? 8.263 4.924 0.609 1.00 92.56 81 MET A C 1
ATOM 655 O O . MET A 1 81 ? 9.127 4.067 0.748 1.00 92.56 81 MET A O 1
ATOM 659 N N . SER A 1 82 ? 7.162 4.691 -0.114 1.00 94.06 82 SER A N 1
ATOM 660 C CA . SER A 1 82 ? 6.912 3.406 -0.778 1.00 94.06 82 SER A CA 1
ATOM 661 C C . SER A 1 82 ? 7.906 3.113 -1.900 1.00 94.06 82 SER A C 1
ATOM 663 O O . SER A 1 82 ? 8.092 1.945 -2.219 1.00 94.06 82 SER A O 1
ATOM 665 N N . PHE A 1 83 ? 8.549 4.119 -2.499 1.00 94.38 83 PHE A N 1
ATOM 666 C CA . PHE A 1 83 ? 9.624 3.888 -3.464 1.00 94.38 83 PHE A CA 1
ATOM 667 C C . PHE A 1 83 ? 10.850 3.277 -2.777 1.00 94.38 83 PHE A C 1
ATOM 669 O O . PHE A 1 83 ? 11.438 3.884 -1.881 1.00 94.38 83 PHE A O 1
ATOM 676 N N . VAL A 1 84 ? 11.247 2.087 -3.220 1.00 91.31 84 VAL A N 1
ATOM 677 C CA . VAL A 1 84 ? 12.341 1.324 -2.619 1.00 91.31 84 VAL A CA 1
ATOM 678 C C . VAL A 1 84 ? 13.636 1.621 -3.371 1.00 91.31 84 VAL A C 1
ATOM 680 O O . VAL A 1 84 ? 13.922 1.039 -4.416 1.00 91.31 84 VAL A O 1
ATOM 683 N N . GLU A 1 85 ? 14.430 2.552 -2.844 1.00 82.81 85 GLU A N 1
ATOM 684 C CA . GLU A 1 85 ? 15.738 2.874 -3.419 1.00 82.81 85 GLU A CA 1
ATOM 685 C C . GLU A 1 85 ? 16.699 1.680 -3.346 1.00 82.81 85 GLU A C 1
ATOM 687 O O . GLU A 1 85 ? 16.781 0.987 -2.334 1.00 82.81 85 GLU A O 1
ATOM 692 N N . GLY A 1 86 ? 17.458 1.463 -4.422 1.00 82.31 86 GLY A N 1
ATOM 693 C CA . GLY A 1 86 ? 18.467 0.402 -4.490 1.00 82.31 86 GLY A CA 1
ATOM 694 C C . GLY A 1 86 ? 17.909 -0.999 -4.755 1.00 82.31 86 GLY A C 1
ATOM 695 O O . GLY A 1 86 ? 18.694 -1.934 -4.897 1.00 82.31 86 GLY A O 1
ATOM 696 N N . GLU A 1 87 ? 16.588 -1.151 -4.871 1.00 84.25 87 GLU A N 1
ATOM 697 C CA . GLU A 1 87 ? 15.956 -2.386 -5.332 1.00 84.25 87 GLU A CA 1
ATOM 698 C C . GLU A 1 87 ? 15.346 -2.182 -6.718 1.00 84.25 87 GLU A C 1
ATOM 700 O O . GLU A 1 87 ? 14.225 -1.690 -6.866 1.00 84.25 87 GLU A O 1
ATOM 705 N N . SER A 1 88 ? 16.085 -2.608 -7.738 1.00 85.00 88 SER A N 1
ATOM 706 C CA . SER A 1 88 ? 15.595 -2.720 -9.105 1.00 85.00 88 SER A CA 1
ATOM 707 C C . SER A 1 88 ? 15.725 -4.154 -9.609 1.00 85.00 88 SER A C 1
ATOM 709 O O . SER A 1 88 ? 16.550 -4.941 -9.139 1.00 85.00 88 SER A O 1
ATOM 711 N N . GLU A 1 89 ? 14.867 -4.521 -10.552 1.00 87.19 89 GLU A N 1
ATOM 712 C CA . GLU A 1 89 ? 14.975 -5.781 -11.273 1.00 87.19 89 GLU A CA 1
ATOM 713 C C . GLU A 1 89 ? 14.904 -5.551 -12.777 1.00 87.19 89 GLU A C 1
ATOM 715 O O . GLU A 1 89 ? 14.214 -4.659 -13.272 1.00 87.19 89 GLU A O 1
ATOM 720 N N . GLN A 1 90 ? 15.664 -6.358 -13.511 1.00 89.38 90 GLN A N 1
ATOM 721 C CA . GLN A 1 90 ? 15.600 -6.369 -14.961 1.00 89.38 90 GLN A CA 1
ATOM 722 C C . GLN A 1 90 ? 14.415 -7.218 -15.400 1.00 89.38 90 GLN A C 1
ATOM 724 O O . GLN A 1 90 ? 14.312 -8.389 -15.032 1.00 89.38 90 GLN A O 1
ATOM 729 N N . GLN A 1 91 ? 13.556 -6.646 -16.234 1.00 86.31 91 GLN A N 1
ATOM 730 C CA . GLN A 1 91 ? 12.437 -7.348 -16.837 1.00 86.31 91 GLN A CA 1
ATOM 731 C C . GLN A 1 91 ? 12.584 -7.354 -18.357 1.00 86.31 91 GLN A C 1
ATOM 733 O O . GLN A 1 91 ? 12.880 -6.334 -18.978 1.00 86.31 91 GLN A O 1
ATOM 738 N N . VAL A 1 92 ? 12.363 -8.521 -18.966 1.00 90.81 92 VAL A N 1
ATOM 739 C CA . VAL A 1 92 ? 12.268 -8.638 -20.423 1.00 90.81 92 VAL A CA 1
ATOM 740 C C . VAL A 1 92 ? 10.843 -8.299 -20.843 1.00 90.81 92 VAL A C 1
ATOM 742 O O . VAL A 1 92 ? 9.896 -8.986 -20.458 1.00 90.81 92 VAL A O 1
ATOM 745 N N . VAL A 1 93 ? 10.697 -7.260 -21.655 1.00 87.50 93 VAL A N 1
ATOM 746 C CA . VAL A 1 93 ? 9.443 -6.866 -22.303 1.00 87.50 93 VAL A CA 1
ATOM 747 C C . VAL A 1 93 ? 9.574 -7.053 -23.811 1.00 87.50 93 VAL A C 1
ATOM 749 O O . VAL A 1 93 ? 10.660 -6.912 -24.364 1.00 87.50 93 VAL A O 1
ATOM 752 N N . TYR A 1 94 ? 8.485 -7.403 -24.491 1.00 88.81 94 TYR A N 1
ATOM 753 C CA . TYR A 1 94 ? 8.486 -7.584 -25.944 1.00 88.81 94 TYR A CA 1
ATOM 754 C C . TYR A 1 94 ? 7.785 -6.403 -26.605 1.00 88.81 94 TYR A C 1
ATOM 756 O O . TYR A 1 94 ? 6.623 -6.130 -26.311 1.00 88.81 94 TYR A O 1
ATOM 764 N N . VAL A 1 95 ? 8.492 -5.721 -27.503 1.00 89.31 95 VAL A N 1
ATOM 765 C CA . VAL A 1 95 ? 7.956 -4.632 -28.331 1.00 89.31 95 VAL A CA 1
ATOM 766 C C . VAL A 1 95 ? 8.229 -5.003 -29.781 1.00 89.31 95 VAL A C 1
ATOM 768 O O . VAL A 1 95 ? 9.381 -5.255 -30.136 1.00 89.31 95 VAL A O 1
ATOM 771 N N . ASP A 1 96 ? 7.179 -5.087 -30.597 1.00 92.25 96 ASP A N 1
ATOM 772 C CA . ASP A 1 96 ? 7.250 -5.543 -31.994 1.00 92.25 96 ASP A CA 1
ATOM 773 C C . ASP A 1 96 ? 8.000 -6.881 -32.151 1.00 92.25 96 ASP A C 1
ATOM 775 O O . ASP A 1 96 ? 8.926 -7.009 -32.956 1.00 92.25 96 ASP A O 1
ATOM 779 N N . ASP A 1 97 ? 7.646 -7.861 -31.309 1.00 91.06 97 ASP A N 1
ATOM 780 C CA . ASP A 1 97 ? 8.255 -9.201 -31.225 1.00 91.06 97 ASP A CA 1
ATOM 781 C C . ASP A 1 97 ? 9.764 -9.224 -30.912 1.00 91.06 97 ASP A C 1
ATOM 783 O O . ASP A 1 97 ? 10.410 -10.274 -30.973 1.00 91.06 97 ASP A O 1
ATOM 787 N N . LYS A 1 98 ? 10.345 -8.086 -30.517 1.00 92.56 98 LYS A N 1
ATOM 788 C CA . LYS A 1 98 ? 11.748 -7.986 -30.105 1.00 92.56 98 LYS A CA 1
ATOM 789 C C . LYS A 1 98 ? 11.853 -7.891 -28.584 1.00 92.56 98 LYS A C 1
ATOM 791 O O . LYS A 1 98 ? 11.214 -7.014 -27.995 1.00 92.56 98 LYS A O 1
ATOM 796 N N . PRO A 1 99 ? 12.670 -8.744 -27.937 1.00 94.00 99 PRO A N 1
ATOM 797 C CA . PRO A 1 99 ? 12.908 -8.638 -26.507 1.00 94.00 99 PRO A CA 1
ATOM 798 C C . PRO A 1 99 ? 13.720 -7.375 -26.209 1.00 94.00 99 PRO A C 1
ATOM 800 O O . PRO A 1 99 ? 14.752 -7.117 -26.830 1.00 94.00 99 PRO A O 1
ATOM 803 N N . GLN A 1 100 ? 13.265 -6.608 -25.229 1.00 91.88 100 GLN A N 1
ATOM 804 C CA . GLN A 1 100 ? 13.959 -5.468 -24.652 1.00 91.88 100 GLN A CA 1
ATOM 805 C C . GLN A 1 100 ? 14.100 -5.702 -23.152 1.00 91.88 100 GLN A C 1
ATOM 807 O O . GLN A 1 100 ? 13.169 -6.179 -22.507 1.00 91.88 100 GLN A O 1
ATOM 812 N N . VAL A 1 101 ? 15.265 -5.381 -22.597 1.00 90.31 101 VAL A N 1
ATOM 813 C CA . VAL A 1 101 ? 15.482 -5.421 -21.149 1.00 90.31 101 VAL A CA 1
ATOM 814 C C . VAL A 1 101 ? 15.251 -4.020 -20.616 1.00 90.31 101 VAL A C 1
ATOM 816 O O . VAL A 1 101 ? 15.936 -3.086 -21.030 1.00 90.31 101 VAL A O 1
ATOM 819 N N . ILE A 1 102 ? 14.297 -3.887 -19.705 1.00 88.81 102 ILE A N 1
ATOM 820 C CA . ILE A 1 102 ? 14.065 -2.656 -18.957 1.00 88.81 102 ILE A CA 1
ATOM 821 C C . ILE A 1 102 ? 14.446 -2.874 -17.499 1.00 88.81 102 ILE A C 1
ATOM 823 O O . ILE A 1 102 ? 14.293 -3.970 -16.961 1.00 88.81 102 ILE A O 1
ATOM 827 N N . GLU A 1 103 ? 14.946 -1.824 -16.863 1.00 87.88 103 GLU A N 1
ATOM 828 C CA . GLU A 1 103 ? 15.125 -1.788 -15.418 1.00 87.88 103 GLU A CA 1
ATOM 829 C C . GLU A 1 103 ? 13.843 -1.251 -14.781 1.00 87.88 103 GLU A C 1
ATOM 831 O O . GLU A 1 103 ? 13.309 -0.219 -15.198 1.00 87.88 103 GLU A O 1
ATOM 836 N N . MET A 1 104 ? 13.327 -1.977 -13.796 1.00 89.44 104 MET A N 1
ATOM 837 C CA . MET A 1 104 ? 12.141 -1.592 -13.045 1.00 89.44 104 MET A CA 1
ATOM 838 C C . MET A 1 104 ? 12.517 -1.417 -11.585 1.00 89.44 104 MET A C 1
ATOM 840 O O . MET A 1 104 ? 13.058 -2.330 -10.963 1.00 89.44 104 MET A O 1
ATOM 844 N N . ASN A 1 105 ? 12.215 -0.243 -11.039 1.00 92.12 105 ASN A N 1
ATOM 845 C CA . ASN A 1 105 ? 12.315 0.007 -9.607 1.00 92.12 105 ASN A CA 1
ATOM 846 C C . ASN A 1 105 ? 11.213 -0.758 -8.871 1.00 92.12 105 ASN A C 1
ATOM 848 O O . ASN A 1 105 ? 10.362 -1.397 -9.493 1.00 92.12 105 ASN A O 1
ATOM 852 N N . LYS A 1 106 ? 11.198 -0.686 -7.541 1.00 92.44 106 LYS A N 1
ATOM 853 C CA . LYS A 1 106 ? 10.129 -1.278 -6.735 1.00 92.44 106 LYS A CA 1
ATOM 854 C C . LYS A 1 106 ? 9.385 -0.226 -5.938 1.00 92.44 106 LYS A C 1
ATOM 856 O O . LYS A 1 106 ? 9.981 0.710 -5.407 1.00 92.44 106 LYS A O 1
ATOM 861 N N . ILE A 1 107 ? 8.077 -0.420 -5.824 1.00 94.25 107 ILE A N 1
ATOM 862 C CA . ILE A 1 107 ? 7.233 0.312 -4.883 1.00 94.25 107 ILE A CA 1
ATOM 863 C C . ILE A 1 107 ? 6.577 -0.658 -3.911 1.00 94.25 107 ILE A C 1
ATOM 865 O O . ILE A 1 107 ? 6.265 -1.797 -4.254 1.00 94.25 107 ILE A O 1
ATOM 869 N N . GLN A 1 108 ? 6.381 -0.194 -2.687 1.00 94.88 108 GLN A N 1
ATOM 870 C CA . GLN A 1 108 ? 5.820 -0.959 -1.592 1.00 94.88 108 GLN A CA 1
ATOM 871 C C . GLN A 1 108 ? 4.348 -0.611 -1.365 1.00 94.88 108 GLN A C 1
ATOM 873 O O . GLN A 1 108 ? 4.002 0.552 -1.147 1.00 94.88 108 GLN A O 1
ATOM 878 N N . TYR A 1 109 ? 3.501 -1.633 -1.326 1.00 94.56 109 TYR A N 1
ATOM 879 C CA . TYR A 1 109 ? 2.111 -1.547 -0.899 1.00 94.56 109 TYR A CA 1
ATOM 880 C C . TYR A 1 109 ? 1.901 -2.275 0.418 1.00 94.56 109 TYR A C 1
ATOM 882 O O . TYR A 1 109 ? 2.516 -3.308 0.684 1.00 94.56 109 TYR A O 1
ATOM 890 N N . ILE A 1 110 ? 0.999 -1.738 1.234 1.00 94.69 110 ILE A N 1
ATOM 891 C CA . ILE A 1 110 ? 0.580 -2.357 2.488 1.00 94.69 110 ILE A CA 1
ATOM 892 C C . ILE A 1 110 ? -0.868 -2.781 2.329 1.00 94.69 110 ILE A C 1
ATOM 894 O O . ILE A 1 110 ? -1.732 -1.958 2.030 1.00 94.69 110 ILE A O 1
ATOM 898 N N . PHE A 1 111 ? -1.125 -4.059 2.557 1.00 94.19 111 PHE A N 1
ATOM 899 C CA . PHE A 1 111 ? -2.463 -4.624 2.565 1.00 94.19 111 PHE A CA 1
ATOM 900 C C . PHE A 1 111 ? -2.841 -4.974 3.991 1.00 94.19 111 PHE A C 1
ATOM 902 O O . PHE A 1 111 ? -2.053 -5.609 4.687 1.00 94.19 111 PHE A O 1
ATOM 909 N N . ILE A 1 112 ? -4.043 -4.596 4.406 1.00 93.06 112 ILE A N 1
ATOM 910 C CA . ILE A 1 112 ? -4.627 -4.977 5.690 1.00 93.06 112 ILE A CA 1
ATOM 911 C C . ILE A 1 112 ? -5.867 -5.809 5.411 1.00 93.06 112 ILE A C 1
ATOM 913 O O . ILE A 1 112 ? -6.760 -5.352 4.696 1.00 93.06 112 ILE A O 1
ATOM 917 N N . ASP A 1 113 ? -5.928 -6.998 5.995 1.00 90.56 113 ASP A N 1
ATOM 918 C CA . ASP A 1 113 ? -7.117 -7.840 5.961 1.00 90.56 113 ASP A CA 1
ATOM 919 C C . ASP A 1 113 ? -7.983 -7.568 7.196 1.00 90.56 113 ASP A C 1
ATOM 921 O O . ASP A 1 113 ? -7.474 -7.331 8.296 1.00 90.56 113 ASP A O 1
ATOM 925 N N . PHE A 1 114 ? -9.295 -7.627 7.007 1.00 86.06 114 PHE A N 1
ATOM 926 C CA . PHE A 1 114 ? -10.301 -7.361 8.025 1.00 86.06 114 PHE A CA 1
ATOM 927 C C . PHE A 1 114 ? -11.211 -8.571 8.227 1.00 86.06 114 PHE A C 1
ATOM 929 O O . PHE A 1 114 ? -11.611 -9.259 7.284 1.00 86.06 114 PHE A O 1
ATOM 936 N N . GLN A 1 115 ? -11.597 -8.793 9.480 1.00 82.06 115 GLN A N 1
ATOM 937 C CA . GLN A 1 115 ? -12.646 -9.733 9.850 1.00 82.06 115 GLN A CA 1
ATOM 938 C C . GLN A 1 115 ? -14.033 -9.211 9.470 1.00 82.06 115 GLN A C 1
ATOM 940 O O . GLN A 1 115 ? -14.259 -8.014 9.302 1.00 82.06 115 GLN A O 1
ATOM 945 N N . ARG A 1 116 ? -15.015 -10.123 9.449 1.00 72.00 116 ARG A N 1
ATOM 946 C CA . ARG A 1 116 ? -16.432 -9.809 9.190 1.00 72.00 116 ARG A CA 1
ATOM 947 C C . ARG A 1 116 ? -16.999 -8.711 10.102 1.00 72.00 116 ARG A C 1
ATOM 949 O O . ARG A 1 116 ? -17.926 -8.025 9.692 1.00 72.00 116 ARG A O 1
ATOM 956 N N . GLY A 1 117 ? -16.466 -8.574 11.318 1.00 71.00 117 GLY A N 1
ATOM 957 C CA . GLY A 1 117 ? -16.866 -7.551 12.290 1.00 71.00 117 GLY A CA 1
ATOM 958 C C . GLY A 1 117 ? -16.275 -6.159 12.049 1.00 71.00 117 GLY A C 1
ATOM 959 O O . GLY A 1 117 ? -16.613 -5.249 12.792 1.00 71.00 117 GLY A O 1
ATOM 960 N N . GLY A 1 118 ? -15.414 -5.981 11.040 1.00 75.75 118 GLY A N 1
ATOM 961 C CA . GLY A 1 118 ? -14.750 -4.701 10.764 1.00 75.75 118 GLY A CA 1
ATOM 962 C C . GLY A 1 118 ? -13.443 -4.483 11.531 1.00 75.75 118 GLY A C 1
ATOM 963 O O . GLY A 1 118 ? -12.862 -3.407 11.432 1.00 75.75 118 GLY A O 1
ATOM 964 N N . GLU A 1 119 ? -12.951 -5.498 12.242 1.00 83.75 119 GLU A N 1
ATOM 965 C CA . GLU A 1 119 ? -11.670 -5.445 12.954 1.00 83.75 119 GLU A CA 1
ATOM 966 C C . GLU A 1 119 ? -10.506 -5.882 12.044 1.00 83.75 119 GLU A C 1
ATOM 968 O O . GLU A 1 119 ? -10.620 -6.917 11.373 1.00 83.75 119 GLU A O 1
ATOM 973 N N . PRO A 1 120 ? -9.379 -5.148 12.014 1.00 89.75 120 PRO A N 1
ATOM 974 C CA . PRO A 1 120 ? -8.196 -5.539 11.255 1.00 89.75 120 PRO A CA 1
ATOM 975 C C . PRO A 1 120 ? -7.524 -6.759 11.897 1.00 89.75 120 PRO A C 1
ATOM 977 O O . PRO A 1 120 ? -7.340 -6.822 13.112 1.00 89.75 120 PRO A O 1
ATOM 980 N N . THR A 1 121 ? -7.122 -7.735 11.085 1.00 89.56 121 THR A N 1
ATOM 981 C CA . THR A 1 121 ? -6.524 -8.985 11.582 1.00 89.56 121 THR A CA 1
ATOM 982 C C . THR A 1 121 ? -5.035 -9.094 11.356 1.00 89.56 121 THR A C 1
ATOM 984 O O . THR A 1 121 ? -4.298 -9.526 12.238 1.00 89.56 121 THR A O 1
ATOM 987 N N . GLN A 1 122 ? -4.594 -8.756 10.152 1.00 92.12 122 GLN A N 1
ATOM 988 C CA . GLN A 1 122 ? -3.214 -8.924 9.730 1.00 92.12 122 GLN A CA 1
ATOM 989 C C . GLN A 1 122 ? -2.901 -7.919 8.636 1.00 92.12 122 GLN A C 1
ATOM 991 O O . GLN A 1 122 ? -3.801 -7.459 7.930 1.00 92.12 122 GLN A O 1
ATOM 996 N N . HIS A 1 123 ? -1.617 -7.632 8.472 1.00 94.44 123 HIS A N 1
ATOM 997 C CA . HIS A 1 123 ? -1.126 -6.907 7.318 1.00 94.44 123 HIS A CA 1
ATOM 998 C C . HIS A 1 123 ? -0.051 -7.705 6.598 1.00 94.44 123 HIS A C 1
ATOM 1000 O O . HIS A 1 123 ? 0.605 -8.575 7.173 1.00 94.44 123 HIS A O 1
ATOM 1006 N N . ARG A 1 124 ? 0.142 -7.368 5.329 1.00 95.06 124 ARG A N 1
ATOM 1007 C CA . ARG A 1 124 ? 1.285 -7.803 4.538 1.00 95.06 124 ARG A CA 1
ATOM 1008 C C . ARG A 1 124 ? 1.815 -6.643 3.720 1.00 95.06 124 ARG A C 1
ATOM 1010 O O . ARG A 1 124 ? 1.080 -5.726 3.355 1.00 95.06 124 ARG A O 1
ATOM 1017 N N . VAL A 1 125 ? 3.100 -6.725 3.433 1.00 94.44 125 VAL A N 1
ATOM 1018 C CA . VAL A 1 125 ? 3.825 -5.759 2.626 1.00 94.44 125 VAL A CA 1
ATOM 1019 C C . VAL A 1 125 ? 4.197 -6.442 1.321 1.00 94.44 125 VAL A C 1
ATOM 1021 O O . VAL A 1 125 ? 4.857 -7.480 1.340 1.00 94.44 125 VAL A O 1
ATOM 1024 N N . GLU A 1 126 ? 3.783 -5.872 0.197 1.00 94.38 126 GLU A N 1
ATOM 1025 C CA . GLU A 1 126 ? 4.156 -6.375 -1.123 1.00 94.38 126 GLU A CA 1
ATOM 1026 C C . GLU A 1 126 ? 4.979 -5.328 -1.860 1.00 94.38 126 GLU A C 1
ATOM 1028 O O . GLU A 1 126 ? 4.646 -4.144 -1.865 1.00 94.38 126 GLU A O 1
ATOM 1033 N N . LYS A 1 127 ? 6.061 -5.778 -2.492 1.00 92.75 127 LYS A N 1
ATOM 1034 C CA . LYS A 1 127 ? 6.868 -4.956 -3.388 1.00 92.75 127 LYS A CA 1
ATOM 1035 C C . LYS A 1 127 ? 6.501 -5.319 -4.812 1.00 92.75 127 LYS A C 1
ATOM 1037 O O . LYS A 1 127 ? 6.606 -6.488 -5.180 1.00 92.75 127 LYS A O 1
ATOM 1042 N N . VAL A 1 128 ? 6.103 -4.331 -5.600 1.00 90.69 128 VAL A N 1
ATOM 1043 C CA . VAL A 1 128 ? 5.759 -4.538 -7.005 1.00 90.69 128 VAL A CA 1
ATOM 1044 C C . VAL A 1 128 ? 6.716 -3.779 -7.919 1.00 90.69 128 VAL A C 1
ATOM 1046 O O . VAL A 1 128 ? 7.218 -2.720 -7.524 1.00 90.69 128 VAL A O 1
ATOM 1049 N N . PRO A 1 129 ? 6.966 -4.289 -9.136 1.00 90.44 129 PRO A N 1
ATOM 1050 C CA . PRO A 1 129 ? 7.731 -3.569 -10.141 1.00 90.44 129 PRO A CA 1
ATOM 1051 C C . PRO A 1 129 ? 7.062 -2.243 -10.504 1.00 90.44 129 PRO A C 1
ATOM 1053 O O . PRO A 1 129 ? 5.853 -2.174 -10.722 1.00 90.44 129 PRO A O 1
ATOM 1056 N N . PHE A 1 130 ? 7.870 -1.200 -10.610 1.00 89.94 130 PHE A N 1
ATOM 1057 C CA . PHE A 1 130 ? 7.471 0.146 -10.976 1.00 89.94 130 PHE A CA 1
ATOM 1058 C C . PHE A 1 130 ? 8.384 0.657 -12.086 1.00 89.94 130 PHE A C 1
ATOM 1060 O O . PHE A 1 130 ? 9.600 0.800 -11.918 1.00 89.94 130 PHE A O 1
ATOM 1067 N N . HIS A 1 131 ? 7.785 0.917 -13.244 1.00 87.12 131 HIS A N 1
ATOM 1068 C CA . HIS A 1 131 ? 8.486 1.517 -14.367 1.00 87.12 131 HIS A CA 1
ATOM 1069 C C . HIS A 1 131 ? 8.444 3.038 -14.236 1.00 87.12 131 HIS A C 1
ATOM 1071 O O . HIS A 1 131 ? 7.551 3.693 -14.764 1.00 87.12 131 HIS A O 1
ATOM 1077 N N . GLY A 1 132 ? 9.401 3.575 -13.488 1.00 87.69 132 GLY A N 1
ATOM 1078 C CA . GLY A 1 132 ? 9.529 5.006 -13.265 1.00 87.69 132 GLY A CA 1
ATOM 1079 C C . GLY A 1 132 ? 10.589 5.318 -12.218 1.00 87.69 132 GLY A C 1
ATOM 1080 O O . GLY A 1 132 ? 11.031 4.458 -11.455 1.00 87.69 132 GLY A O 1
ATOM 1081 N N . SER A 1 133 ? 11.015 6.566 -12.201 1.00 90.88 133 SER A N 1
ATOM 1082 C CA . SER A 1 133 ? 11.928 7.168 -11.242 1.00 90.88 133 SER A CA 1
ATOM 1083 C C . SER A 1 133 ? 11.227 7.508 -9.924 1.00 90.88 133 SER A C 1
ATOM 1085 O O . SER A 1 133 ? 10.001 7.569 -9.828 1.00 90.88 133 SER A O 1
ATOM 1087 N N . LYS A 1 134 ? 12.018 7.821 -8.894 1.00 92.31 134 LYS A N 1
ATOM 1088 C CA . LYS A 1 134 ? 11.495 8.338 -7.622 1.00 92.31 134 LYS A CA 1
ATOM 1089 C C . LYS A 1 134 ? 10.650 9.603 -7.803 1.00 92.31 134 LYS A C 1
ATOM 1091 O O . LYS A 1 134 ? 9.672 9.787 -7.089 1.00 92.31 134 LYS A O 1
ATOM 1096 N N . GLN A 1 135 ? 11.028 10.473 -8.740 1.00 93.94 135 GLN A N 1
ATOM 1097 C CA . GLN A 1 135 ? 10.295 11.708 -9.008 1.00 93.94 135 GLN A CA 1
ATOM 1098 C C . GLN A 1 135 ? 8.902 11.409 -9.575 1.00 93.94 135 GLN A C 1
ATOM 1100 O O . GLN A 1 135 ? 7.919 11.941 -9.070 1.00 93.94 135 GLN A O 1
ATOM 1105 N N . GLU A 1 136 ? 8.812 10.496 -10.543 1.00 92.81 136 GLU A N 1
ATOM 1106 C CA . GLU A 1 136 ? 7.529 10.046 -11.103 1.00 92.81 136 GLU A CA 1
ATOM 1107 C C . GLU A 1 136 ? 6.659 9.375 -10.036 1.00 92.81 136 GLU A C 1
ATOM 1109 O O . GLU A 1 136 ? 5.469 9.667 -9.942 1.00 92.81 136 GLU A O 1
ATOM 1114 N N . PHE A 1 137 ? 7.254 8.566 -9.153 1.00 93.56 137 PHE A N 1
ATOM 1115 C CA . PHE A 1 137 ? 6.541 8.018 -7.999 1.00 93.56 137 PHE A CA 1
ATOM 1116 C C . PHE A 1 137 ? 5.970 9.117 -7.088 1.00 93.56 137 PHE 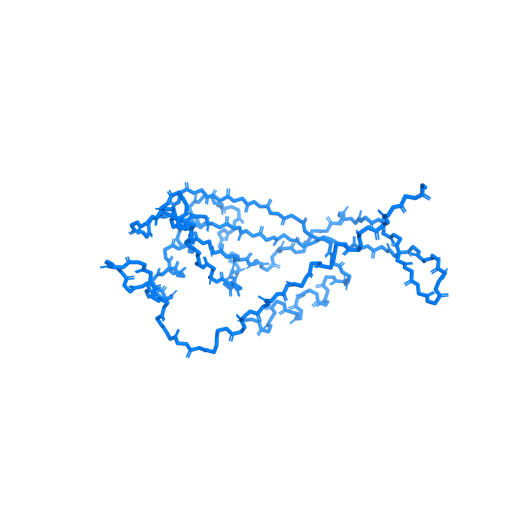A C 1
ATOM 1118 O O . PHE A 1 137 ? 4.813 9.035 -6.686 1.00 93.56 137 PHE A O 1
ATOM 1125 N N . LEU A 1 138 ? 6.752 10.146 -6.742 1.00 93.88 138 LEU A N 1
ATOM 1126 C CA . LEU A 1 138 ? 6.284 11.236 -5.874 1.00 93.88 138 LEU A CA 1
ATOM 1127 C C . LEU A 1 138 ? 5.157 12.039 -6.532 1.00 93.88 138 LEU A C 1
ATOM 1129 O O . LEU A 1 138 ? 4.216 12.459 -5.855 1.00 93.88 138 LEU A O 1
ATOM 1133 N N . GLU A 1 139 ? 5.226 12.224 -7.849 1.00 93.12 139 GLU A N 1
ATOM 1134 C CA . GLU A 1 139 ? 4.162 12.848 -8.630 1.00 93.12 139 GLU A CA 1
ATOM 1135 C C . GLU A 1 139 ? 2.886 12.006 -8.617 1.00 93.12 139 GLU A C 1
ATOM 1137 O O . GLU A 1 139 ? 1.815 12.549 -8.345 1.00 93.12 139 GLU A O 1
ATOM 1142 N N . GLU A 1 140 ? 2.976 10.694 -8.841 1.00 88.50 140 GLU A N 1
ATOM 1143 C CA . GLU A 1 140 ? 1.830 9.786 -8.726 1.00 88.50 140 GLU A CA 1
ATOM 1144 C C . GLU A 1 140 ? 1.257 9.778 -7.310 1.00 88.50 140 GLU A C 1
ATOM 1146 O O . GLU A 1 140 ? 0.051 9.952 -7.133 1.00 88.50 140 GLU A O 1
ATOM 1151 N N . PHE A 1 141 ? 2.117 9.664 -6.298 1.00 90.94 141 PHE A N 1
ATOM 1152 C CA . PHE A 1 141 ? 1.720 9.696 -4.898 1.00 90.94 141 PHE A CA 1
ATOM 1153 C C . PHE A 1 141 ? 0.956 10.978 -4.580 1.00 90.94 141 PHE A C 1
ATOM 1155 O O . PHE A 1 141 ? -0.080 10.914 -3.929 1.00 90.94 141 PHE A O 1
ATOM 1162 N N . SER A 1 142 ? 1.396 12.138 -5.077 1.00 89.81 142 SER A N 1
ATOM 1163 C CA . SER A 1 142 ? 0.730 13.426 -4.841 1.00 89.81 142 SER A CA 1
ATOM 1164 C C . SER A 1 142 ? -0.697 13.527 -5.405 1.00 89.81 142 SER A C 1
ATOM 1166 O O . SER A 1 142 ? -1.457 14.368 -4.931 1.00 89.81 142 SER A O 1
ATOM 1168 N N . ARG A 1 143 ? -1.074 12.680 -6.377 1.00 85.62 143 ARG A N 1
ATOM 1169 C CA . ARG A 1 143 ? -2.388 12.717 -7.051 1.00 85.62 143 ARG A CA 1
ATOM 1170 C C . ARG A 1 143 ? -3.504 11.983 -6.305 1.00 85.62 143 ARG A C 1
ATOM 1172 O O . ARG A 1 143 ? -4.668 12.214 -6.624 1.00 85.62 143 ARG A O 1
ATOM 1179 N N . PHE A 1 144 ? -3.152 11.098 -5.375 1.00 68.12 144 PHE A N 1
ATOM 1180 C CA . PHE A 1 144 ? -4.093 10.410 -4.483 1.00 68.12 144 PHE A CA 1
ATOM 1181 C C . PHE A 1 144 ? -4.469 11.279 -3.279 1.00 68.12 144 PHE A C 1
ATOM 1183 O O . PHE A 1 144 ? -5.567 11.073 -2.726 1.00 68.12 144 PHE A O 1
#

Sequence (144 aa):
MKNLAAFIVLFWSVFATASNTIQWSNLATIDQESIRFTAREYIQNAMPELKGVEVKLLNVSASYDFRHEHSNLQVMFMHSMSFVEGESEQQVVYVDDKPQVIEMNKIQYIFIDFQRGGEPTQHRVEKVPFHGSKQEFLEEFSRF

Secondary structure (DSSP, 8-state):
-------------------SEEEETTTEEEEHHHHHHHHHHHHHHH-GGGTT--EEEEEEEEEEETTTTEEEEEEEEEETT-EEEEEEEEEEEEETTEEEEEEEEEEEEEEEEE-TTS-EEEEEEEEEEE-S-HHHHHHHHHH-

Radius of gyration: 18.63 Å; chains: 1; bounding box: 45×45×48 Å

Foldseek 3Di:
DDPPPPPPPPPPPPPPDDDQFDDDPPDDGDGPVLLVVLVVVVCCVVPVVCVVWAKDWDDWDWDADPVVRDIKIKTKMFTLPQFDPPDWDWDWDADPNDTDTDIWTWGKMKMWIADPVSHTDDIDIDIDTHDDDSVVVNVVVVVD

pLDDT: mean 77.04, std 20.91, range [26.69, 95.06]